Protein AF-E1GTP7-F1 (afdb_monomer_lite)

Sequence (113 aa):
MNTFLANISNNWVVWFYIIVLFPFQVYDIYKNKERTYKDIIIFLIYSCFVLLAGIQSFVRERSIIEPFPLYIILIISYFQSIVECFKQKTIRSYLFIFVFSIFIILIILKHLL

Secondary structure (DSSP, 8-state):
-HHHHHHHHHTHHHHHIIIIIHHHHHHHHHH-SS--HHHHHHHHHHHHHHHHHHHHHHH-SS-SS-SHHHHHHHHHHHHHHHHHHHHH--HHHHHHHHHHHHHHHHHHHHHH-

Foldseek 3Di:
DVLLVLLCVVLVLLVCCLPQVLVVLVVVQVPDPPHDPVSVVVNVVSVVVNVVSVCQSVPDPDRPPDCVVSVVVLVVSLVVLVVVCVVPVDPVSVVSNVVSVVVVVVVVVVVVD

Structure (mmCIF, N/CA/C/O backbone):
data_AF-E1GTP7-F1
#
_entry.id   AF-E1GTP7-F1
#
loop_
_atom_site.group_PDB
_atom_site.id
_atom_site.type_symbol
_atom_site.label_atom_id
_atom_site.label_alt_id
_atom_site.label_comp_id
_atom_site.label_asym_id
_atom_site.label_entity_id
_atom_site.label_seq_id
_atom_site.pdbx_PDB_ins_code
_atom_site.Cartn_x
_atom_site.Cartn_y
_atom_site.Cartn_z
_atom_site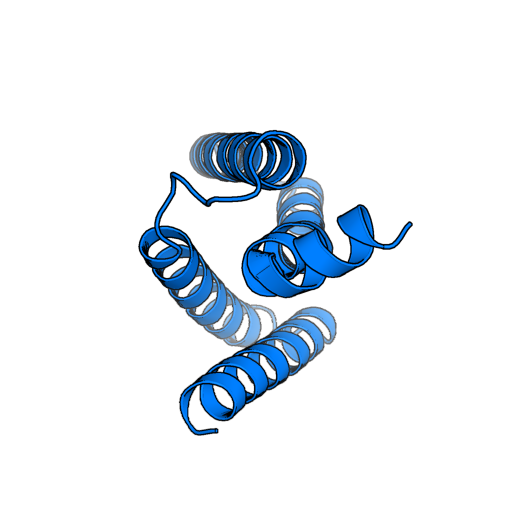.occupancy
_atom_site.B_iso_or_equiv
_atom_site.auth_seq_id
_atom_site.auth_comp_id
_atom_site.auth_asym_id
_atom_site.auth_atom_id
_atom_site.pdbx_PDB_model_num
ATOM 1 N N . MET A 1 1 ? -2.386 -6.117 -27.174 1.00 49.91 1 MET A N 1
ATOM 2 C CA . MET A 1 1 ? -2.512 -7.103 -26.074 1.00 49.91 1 MET A CA 1
ATOM 3 C C . MET A 1 1 ? -1.148 -7.492 -25.498 1.00 49.91 1 MET A C 1
ATOM 5 O O . MET A 1 1 ? -0.990 -7.415 -24.288 1.00 49.91 1 MET A O 1
ATOM 9 N N . ASN A 1 2 ? -0.140 -7.780 -26.335 1.00 54.88 2 ASN A N 1
ATOM 10 C CA . ASN A 1 2 ? 1.223 -8.104 -25.874 1.00 54.88 2 ASN A CA 1
ATOM 11 C C . ASN A 1 2 ? 1.937 -6.955 -25.139 1.00 54.88 2 ASN A C 1
ATOM 13 O O . ASN A 1 2 ? 2.622 -7.203 -24.156 1.00 54.88 2 ASN A O 1
ATOM 17 N N . THR A 1 3 ? 1.728 -5.700 -25.547 1.00 57.81 3 THR A N 1
ATOM 18 C CA . THR A 1 3 ? 2.328 -4.520 -24.893 1.00 57.81 3 THR A CA 1
ATOM 19 C C . THR A 1 3 ? 1.759 -4.250 -23.499 1.00 57.81 3 THR A C 1
ATOM 21 O O . THR A 1 3 ? 2.496 -3.893 -22.589 1.00 57.81 3 THR A O 1
ATOM 24 N N . PHE A 1 4 ? 0.460 -4.489 -23.292 1.00 56.19 4 PHE A N 1
ATOM 25 C CA . PHE A 1 4 ? -0.185 -4.338 -21.985 1.00 56.19 4 PHE A CA 1
ATOM 26 C C . PHE A 1 4 ? 0.323 -5.380 -20.980 1.00 56.19 4 PHE A C 1
ATOM 28 O O . PHE A 1 4 ? 0.706 -5.029 -19.868 1.00 56.19 4 PHE A O 1
ATOM 35 N N . LEU A 1 5 ? 0.404 -6.650 -21.391 1.00 55.88 5 LEU A N 1
ATOM 36 C CA . LEU A 1 5 ? 0.950 -7.724 -20.555 1.00 55.88 5 LEU A CA 1
ATOM 37 C C . LEU A 1 5 ? 2.452 -7.540 -20.282 1.00 55.88 5 LEU A C 1
ATOM 39 O O . LEU A 1 5 ? 2.897 -7.773 -19.159 1.00 55.88 5 LEU A O 1
ATOM 43 N N . ALA A 1 6 ? 3.221 -7.060 -21.264 1.00 55.84 6 ALA A N 1
ATOM 44 C CA . ALA A 1 6 ? 4.630 -6.712 -21.079 1.00 55.84 6 ALA A CA 1
ATOM 45 C C . ALA A 1 6 ? 4.817 -5.537 -20.097 1.00 55.84 6 ALA A C 1
ATOM 47 O O . ALA A 1 6 ? 5.684 -5.594 -19.226 1.00 55.84 6 ALA A O 1
ATOM 48 N N . ASN A 1 7 ? 3.958 -4.513 -20.153 1.00 59.00 7 ASN A N 1
ATOM 49 C CA . ASN A 1 7 ? 3.985 -3.404 -19.193 1.00 59.00 7 ASN A CA 1
ATOM 50 C C . ASN A 1 7 ? 3.541 -3.822 -17.788 1.00 59.00 7 ASN A C 1
ATOM 52 O O . ASN A 1 7 ? 4.093 -3.320 -16.807 1.00 59.00 7 ASN A O 1
ATOM 56 N N . ILE A 1 8 ? 2.591 -4.755 -17.666 1.00 60.88 8 ILE A N 1
ATOM 57 C CA . ILE A 1 8 ? 2.250 -5.369 -16.375 1.00 60.88 8 ILE A CA 1
ATOM 58 C C . ILE A 1 8 ? 3.452 -6.128 -15.820 1.00 60.88 8 ILE A C 1
ATOM 60 O O . ILE A 1 8 ? 3.784 -5.953 -14.654 1.00 60.88 8 ILE A O 1
ATOM 64 N N . SER A 1 9 ? 4.130 -6.924 -16.647 1.00 58.78 9 SER A N 1
ATOM 65 C CA . SER A 1 9 ? 5.327 -7.678 -16.256 1.00 58.78 9 SER A CA 1
ATOM 66 C C . SER A 1 9 ? 6.457 -6.766 -15.751 1.00 58.78 9 SER A C 1
ATOM 68 O O . SER A 1 9 ? 7.032 -7.020 -14.685 1.00 58.78 9 SER A O 1
ATOM 70 N N . ASN A 1 10 ? 6.728 -5.663 -16.459 1.00 64.19 10 ASN A N 1
ATOM 71 C CA . ASN A 1 10 ? 7.784 -4.719 -16.086 1.00 64.19 10 ASN A CA 1
ATOM 72 C C . ASN A 1 10 ? 7.433 -3.868 -14.858 1.00 64.19 10 ASN A C 1
ATOM 74 O O . ASN A 1 10 ? 8.301 -3.624 -14.024 1.00 64.19 10 ASN A O 1
ATOM 78 N N . ASN A 1 11 ? 6.168 -3.468 -14.697 1.00 71.12 11 ASN A N 1
ATOM 79 C CA . ASN A 1 11 ? 5.726 -2.564 -13.626 1.00 71.12 11 ASN A CA 1
ATOM 80 C C . ASN A 1 11 ? 4.798 -3.245 -12.608 1.00 71.12 11 ASN A C 1
ATOM 82 O O . ASN A 1 11 ? 3.951 -2.598 -11.994 1.00 71.12 11 ASN A O 1
ATOM 86 N N . TRP A 1 12 ? 4.938 -4.555 -12.411 1.00 71.31 12 TRP A N 1
ATOM 87 C CA . TRP A 1 12 ? 4.023 -5.364 -11.596 1.00 71.31 12 TRP A CA 1
ATOM 88 C C . TRP A 1 12 ? 3.868 -4.859 -10.150 1.00 71.31 12 TRP A C 1
ATOM 90 O O . TRP A 1 12 ? 2.789 -4.952 -9.572 1.00 71.31 12 TRP A O 1
ATOM 100 N N . VAL A 1 13 ? 4.922 -4.251 -9.596 1.00 71.06 13 VAL A N 1
ATOM 101 C CA . VAL A 1 13 ? 4.932 -3.616 -8.268 1.00 71.06 13 VAL A CA 1
ATOM 102 C C . VAL A 1 13 ? 3.965 -2.431 -8.201 1.00 71.06 13 VAL A C 1
ATOM 104 O O . VAL A 1 13 ? 3.214 -2.289 -7.237 1.00 71.06 13 VAL A O 1
ATOM 107 N N . VAL A 1 14 ? 3.941 -1.608 -9.254 1.00 72.19 14 VAL A N 1
ATOM 108 C CA . VAL A 1 14 ? 2.991 -0.497 -9.396 1.00 72.19 14 VAL A CA 1
ATOM 109 C C . VAL A 1 14 ? 1.574 -1.045 -9.489 1.00 72.19 14 VAL A C 1
ATOM 111 O O . VAL A 1 14 ? 0.686 -0.579 -8.784 1.00 72.19 14 VAL A O 1
ATOM 114 N N . TRP A 1 15 ? 1.360 -2.073 -10.308 1.00 74.75 15 TRP A N 1
ATOM 115 C CA . TRP A 1 15 ? 0.036 -2.671 -10.474 1.00 74.75 15 TRP A CA 1
ATOM 116 C C . TRP A 1 15 ? -0.492 -3.318 -9.196 1.00 74.75 15 TRP A C 1
ATOM 118 O O . TRP A 1 15 ? -1.672 -3.165 -8.890 1.00 74.75 15 TRP A O 1
ATOM 128 N N . PHE A 1 16 ? 0.367 -3.962 -8.405 1.00 75.25 16 PHE A N 1
ATOM 129 C CA . PHE A 1 16 ? -0.010 -4.463 -7.086 1.00 75.25 16 PHE A CA 1
ATOM 130 C C . PHE A 1 16 ? -0.439 -3.327 -6.152 1.00 75.25 16 PHE A C 1
ATOM 132 O O . PHE A 1 16 ? -1.463 -3.434 -5.479 1.00 75.25 16 PHE A O 1
ATOM 139 N N . TYR A 1 17 ? 0.282 -2.203 -6.159 1.00 73.38 17 TYR A N 1
ATOM 140 C CA . TYR A 1 17 ? -0.119 -1.028 -5.389 1.00 73.38 17 TYR A CA 1
ATOM 141 C C . TYR A 1 17 ? -1.484 -0.477 -5.844 1.00 73.38 17 TYR A C 1
ATOM 143 O O . TYR A 1 17 ? -2.360 -0.218 -5.021 1.00 73.38 17 TYR A O 1
ATOM 151 N N . ILE A 1 18 ? -1.714 -0.357 -7.151 1.00 76.12 18 ILE A N 1
ATOM 152 C CA . ILE A 1 18 ? -2.962 0.199 -7.697 1.00 76.12 18 ILE A CA 1
ATOM 153 C C . ILE A 1 18 ? -4.163 -0.726 -7.458 1.00 76.12 18 ILE A C 1
ATOM 155 O O . ILE A 1 18 ? -5.238 -0.247 -7.113 1.00 76.12 18 ILE A O 1
ATOM 159 N N . ILE A 1 19 ? -4.007 -2.035 -7.663 1.00 79.56 19 ILE A N 1
ATOM 160 C CA . ILE A 1 19 ? -5.126 -2.993 -7.644 1.00 79.56 19 ILE A CA 1
ATOM 161 C C . ILE A 1 19 ? -5.404 -3.504 -6.232 1.00 79.56 19 ILE A C 1
ATOM 163 O O . ILE A 1 19 ? -6.557 -3.740 -5.882 1.00 79.56 19 ILE A O 1
ATOM 167 N N . VAL A 1 20 ? -4.361 -3.698 -5.424 1.00 77.81 20 VAL A N 1
ATOM 168 C CA . VAL A 1 20 ? -4.499 -4.273 -4.084 1.00 77.81 20 VAL A CA 1
ATOM 169 C C . VAL A 1 20 ? -4.494 -3.157 -3.054 1.00 77.81 20 VAL A C 1
ATOM 171 O O . VAL A 1 20 ? -5.502 -2.944 -2.395 1.00 77.81 20 VAL A O 1
ATOM 174 N N . LEU A 1 21 ? -3.408 -2.397 -2.931 1.00 76.44 21 LEU A N 1
ATOM 175 C CA . LEU A 1 21 ? -3.250 -1.451 -1.821 1.00 76.44 21 LEU A CA 1
ATOM 176 C C . LEU A 1 21 ? -4.237 -0.295 -1.834 1.00 76.44 21 LEU A C 1
ATOM 178 O O . LEU A 1 21 ? -4.866 -0.006 -0.814 1.00 76.44 21 LEU A O 1
ATOM 182 N N . PHE A 1 22 ? -4.352 0.374 -2.975 1.00 78.50 22 PHE A N 1
ATOM 183 C CA . PHE A 1 22 ? -5.107 1.610 -3.068 1.00 78.50 22 PHE A CA 1
ATOM 184 C C . PHE A 1 22 ? -6.599 1.418 -2.727 1.00 78.50 22 PHE A C 1
ATOM 186 O O . PHE A 1 22 ? -7.106 2.186 -1.910 1.00 78.50 22 PHE A O 1
ATOM 193 N N . PRO A 1 23 ? -7.307 0.372 -3.205 1.00 79.88 23 PRO A N 1
ATOM 194 C CA . PRO A 1 23 ? -8.691 0.117 -2.805 1.00 79.88 23 PRO A CA 1
ATOM 195 C C . PRO A 1 23 ? -8.881 -0.112 -1.304 1.00 79.88 23 PRO A C 1
ATOM 197 O O . PRO A 1 23 ? -9.869 0.363 -0.743 1.00 79.88 23 PRO A O 1
ATOM 200 N N . PHE A 1 24 ? -7.945 -0.794 -0.633 1.00 76.94 24 PHE A N 1
ATOM 201 C CA . PHE A 1 24 ? -8.014 -0.967 0.822 1.00 76.94 24 PHE A CA 1
ATOM 202 C C . PHE A 1 24 ? -7.838 0.368 1.552 1.00 76.94 24 PHE A C 1
ATOM 204 O O . PHE A 1 24 ? -8.632 0.675 2.438 1.00 76.94 24 PHE A O 1
ATOM 211 N N . GLN A 1 25 ? -6.883 1.199 1.121 1.00 76.69 25 GLN A N 1
ATOM 212 C CA . GLN A 1 25 ? -6.677 2.541 1.681 1.00 76.69 25 GLN A CA 1
ATOM 213 C C . GLN A 1 25 ? -7.903 3.441 1.482 1.00 76.69 25 GLN A C 1
ATOM 215 O O . GLN A 1 25 ? -8.349 4.095 2.425 1.00 76.69 25 GLN A O 1
ATOM 220 N N . VAL A 1 26 ? -8.487 3.437 0.276 1.00 79.88 26 VAL A N 1
ATOM 221 C CA . VAL A 1 26 ? -9.743 4.139 -0.027 1.00 79.88 26 VAL A CA 1
ATOM 222 C C . VAL A 1 26 ? -10.832 3.662 0.932 1.00 79.88 26 VAL A C 1
ATOM 224 O O . VAL A 1 26 ? -11.448 4.473 1.620 1.00 79.88 26 VAL A O 1
ATOM 227 N N . TYR A 1 27 ? -11.049 2.351 1.027 1.00 80.62 27 TYR A N 1
ATOM 228 C CA . TYR A 1 27 ? -12.081 1.789 1.892 1.00 80.62 27 TYR A CA 1
ATOM 229 C C . TYR A 1 27 ? -11.897 2.188 3.363 1.00 80.62 27 TYR A C 1
ATOM 231 O O . TYR A 1 27 ? -12.876 2.529 4.028 1.00 80.62 27 TYR A O 1
ATOM 239 N N . ASP A 1 28 ? -10.663 2.195 3.867 1.00 74.06 28 ASP A N 1
ATOM 240 C CA . ASP A 1 28 ? -10.354 2.576 5.248 1.00 74.06 28 ASP A CA 1
ATOM 241 C C . ASP A 1 28 ? -10.666 4.034 5.549 1.00 74.06 28 ASP A C 1
ATOM 243 O O . ASP A 1 28 ? -11.306 4.343 6.560 1.00 74.06 28 ASP A O 1
ATOM 247 N N . ILE A 1 29 ? -10.316 4.925 4.627 1.00 76.69 29 ILE A N 1
ATOM 248 C CA . ILE A 1 29 ? -10.672 6.339 4.735 1.00 76.69 29 ILE A CA 1
ATOM 249 C C . ILE A 1 29 ? -12.188 6.507 4.708 1.00 76.69 29 ILE A C 1
ATOM 251 O O . ILE A 1 29 ? -12.737 7.262 5.511 1.00 76.69 29 ILE A O 1
ATOM 255 N N . TYR A 1 30 ? -12.887 5.795 3.820 1.00 78.06 30 TYR A N 1
ATOM 256 C CA . TYR A 1 30 ? -14.337 5.921 3.714 1.00 78.06 30 TYR A CA 1
ATOM 257 C C . TYR A 1 30 ? -15.074 5.369 4.940 1.00 78.06 30 TYR A C 1
ATOM 259 O O . TYR A 1 30 ? -16.064 5.970 5.369 1.00 78.06 30 TYR A O 1
ATOM 267 N N . LYS A 1 31 ? -14.584 4.273 5.528 1.00 79.62 31 LYS A N 1
ATOM 268 C CA . LYS A 1 31 ? -15.182 3.618 6.697 1.00 79.62 31 LYS A CA 1
ATOM 269 C C . LYS A 1 31 ? -14.993 4.416 7.990 1.00 79.62 31 LYS A C 1
ATOM 271 O O . LYS A 1 31 ? -15.878 4.382 8.847 1.00 79.62 31 LYS A O 1
ATOM 276 N N . ASN A 1 32 ? -13.876 5.128 8.147 1.00 76.06 32 ASN A N 1
ATOM 277 C CA . ASN A 1 32 ? -13.646 5.948 9.335 1.00 76.06 32 ASN A CA 1
ATOM 278 C C . ASN A 1 32 ? -14.593 7.157 9.362 1.00 76.06 32 ASN A C 1
ATOM 280 O O . ASN A 1 32 ? -14.602 7.985 8.449 1.00 76.06 32 ASN A O 1
ATOM 284 N N . LYS A 1 33 ? -15.401 7.245 10.430 1.00 65.06 33 LYS A N 1
ATOM 285 C CA . LYS A 1 33 ? -16.336 8.359 10.675 1.00 65.06 33 LYS A CA 1
ATOM 286 C C . LYS A 1 33 ? -15.637 9.599 11.243 1.00 65.06 33 LYS A C 1
ATOM 288 O O . LYS A 1 33 ? -16.081 10.710 10.984 1.00 65.06 33 LYS A O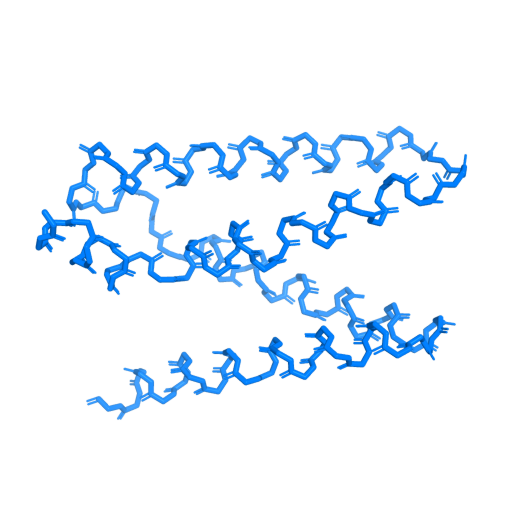 1
ATOM 293 N N . GLU A 1 34 ? -14.527 9.416 11.955 1.00 72.38 34 GLU A N 1
ATOM 294 C CA . GLU A 1 34 ? -13.702 10.492 12.520 1.00 72.38 34 GLU A CA 1
ATOM 295 C C . GLU A 1 34 ? -12.472 10.739 11.639 1.00 72.38 34 GLU A C 1
ATOM 297 O O . GLU A 1 34 ? -11.348 10.383 11.983 1.00 72.38 34 GLU A O 1
ATOM 302 N N . ARG A 1 35 ? -12.688 11.296 10.445 1.00 73.00 35 ARG A N 1
ATOM 303 C CA . ARG A 1 35 ? -11.585 11.600 9.523 1.00 73.00 35 ARG A CA 1
ATOM 304 C C . ARG A 1 35 ? -10.861 12.852 9.987 1.00 73.00 35 ARG A C 1
ATOM 306 O O . ARG A 1 35 ? -11.490 13.892 10.179 1.00 73.00 35 ARG A O 1
ATOM 313 N N . THR A 1 36 ? -9.542 12.786 10.105 1.00 78.50 36 THR A N 1
ATOM 314 C CA . THR A 1 36 ? -8.736 13.980 10.357 1.00 78.50 36 THR A CA 1
ATOM 315 C C . THR A 1 36 ? -8.276 14.605 9.041 1.00 78.50 36 THR A C 1
ATOM 317 O O . THR A 1 36 ? -8.126 13.928 8.023 1.00 78.50 36 THR A O 1
ATOM 320 N N . TYR A 1 37 ? -7.984 15.910 9.052 1.00 78.00 37 TYR A N 1
ATOM 321 C CA . TYR A 1 37 ? -7.378 16.591 7.899 1.00 78.00 37 TYR A CA 1
ATOM 322 C C . TYR A 1 37 ? -6.065 15.930 7.443 1.00 78.00 37 TYR A C 1
ATOM 324 O O . TYR A 1 37 ? -5.736 15.963 6.259 1.00 78.00 37 TYR A O 1
ATOM 332 N N . LYS A 1 38 ? -5.336 15.284 8.365 1.00 75.81 38 LYS A N 1
ATOM 333 C CA . LYS A 1 38 ? -4.115 14.533 8.051 1.00 75.81 38 LYS A CA 1
ATOM 334 C C . LYS A 1 38 ? -4.403 13.327 7.156 1.00 75.81 38 LYS A C 1
ATOM 336 O O . LYS A 1 38 ? -3.681 13.124 6.184 1.00 75.81 38 LYS A O 1
ATOM 341 N N . ASP A 1 39 ? -5.475 12.585 7.429 1.00 74.69 39 ASP A N 1
ATOM 342 C CA . ASP A 1 39 ? -5.850 11.396 6.652 1.00 74.69 39 ASP A CA 1
ATOM 343 C C . ASP A 1 39 ? -6.210 11.762 5.206 1.00 74.69 39 ASP A C 1
ATOM 345 O O . ASP A 1 39 ? -5.839 11.065 4.263 1.00 74.69 39 ASP A O 1
ATOM 349 N N . ILE A 1 40 ? -6.870 12.909 5.021 1.00 78.25 40 ILE A N 1
ATOM 350 C CA . ILE A 1 40 ? -7.247 13.433 3.701 1.00 78.25 40 ILE A CA 1
ATOM 351 C C . ILE A 1 40 ? -6.007 13.848 2.893 1.00 78.25 40 ILE A C 1
ATOM 353 O O . ILE A 1 40 ? -5.919 13.553 1.702 1.00 78.25 40 ILE A O 1
ATOM 357 N N . ILE A 1 41 ? -5.028 14.504 3.525 1.00 79.62 41 ILE A N 1
ATOM 358 C CA . ILE A 1 41 ? -3.778 14.903 2.858 1.00 79.62 41 ILE A CA 1
ATOM 359 C C . ILE A 1 41 ? -2.969 13.668 2.445 1.00 79.62 41 ILE A C 1
ATOM 361 O O . ILE A 1 41 ? -2.507 13.588 1.308 1.00 79.62 41 ILE A O 1
ATOM 365 N N . ILE A 1 42 ? -2.839 12.683 3.338 1.00 79.06 42 ILE A N 1
ATOM 366 C CA . ILE A 1 42 ? -2.152 11.416 3.048 1.00 79.06 42 ILE A CA 1
ATOM 367 C C . ILE A 1 42 ? -2.828 10.698 1.872 1.00 79.06 42 ILE A C 1
ATOM 369 O O . ILE A 1 42 ? -2.151 10.236 0.952 1.00 79.06 42 ILE A O 1
ATOM 373 N N . PHE A 1 43 ? -4.161 10.676 1.844 1.00 80.25 43 PHE A N 1
ATOM 374 C CA . PHE A 1 43 ? -4.918 10.096 0.741 1.00 80.25 43 PHE A CA 1
ATOM 375 C C . PHE A 1 43 ? -4.670 10.783 -0.601 1.00 80.25 43 PHE A C 1
ATOM 377 O O . PHE A 1 43 ? -4.508 10.111 -1.622 1.00 80.25 43 PHE A O 1
ATOM 384 N N . LEU A 1 44 ? -4.634 12.117 -0.612 1.00 80.12 44 LEU A N 1
ATOM 385 C CA . LEU A 1 44 ? 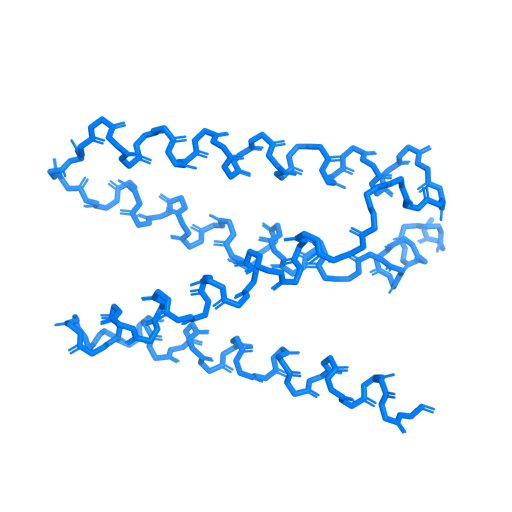-4.339 12.892 -1.815 1.00 80.12 44 LEU A CA 1
ATOM 386 C C . LEU A 1 44 ? -2.932 12.596 -2.335 1.00 80.12 44 LEU A C 1
ATOM 388 O O . LEU A 1 44 ? -2.759 12.431 -3.542 1.00 80.12 44 LEU A O 1
ATOM 392 N N . ILE A 1 45 ? -1.949 12.466 -1.440 1.00 80.06 45 ILE A N 1
ATOM 393 C CA . ILE A 1 45 ? -0.576 12.097 -1.806 1.00 80.06 45 ILE A CA 1
ATOM 394 C C . ILE A 1 45 ? -0.556 10.709 -2.453 1.00 80.06 45 ILE A C 1
ATOM 396 O O . ILE A 1 45 ? -0.020 10.566 -3.552 1.00 80.06 45 ILE A O 1
ATOM 400 N N . TYR A 1 46 ? -1.186 9.705 -1.834 1.00 76.94 46 TYR A N 1
ATOM 401 C CA . TYR A 1 46 ? -1.265 8.357 -2.408 1.00 76.94 46 TYR A CA 1
ATOM 402 C C . TYR A 1 46 ? -2.004 8.336 -3.749 1.00 76.94 46 TYR A C 1
ATOM 404 O O . TYR A 1 46 ? -1.525 7.721 -4.698 1.00 76.94 46 TYR A O 1
ATOM 412 N N . SER A 1 47 ? -3.111 9.069 -3.873 1.00 78.06 47 SER A N 1
ATOM 413 C CA . SER A 1 47 ? -3.885 9.170 -5.119 1.00 78.06 47 SER A CA 1
ATOM 414 C C . SER A 1 47 ? -3.082 9.824 -6.246 1.00 78.06 47 SER A C 1
ATOM 416 O O . SER A 1 47 ? -3.091 9.346 -7.380 1.00 78.06 47 SER A O 1
ATOM 418 N N . CYS A 1 48 ? -2.340 10.890 -5.938 1.00 79.56 48 CYS A N 1
ATOM 419 C CA . CYS A 1 48 ? -1.450 11.546 -6.893 1.00 79.56 48 CYS A CA 1
ATOM 420 C C . CYS A 1 48 ? -0.336 10.589 -7.342 1.00 79.56 48 CYS A C 1
ATOM 422 O O . CYS A 1 48 ? -0.031 10.488 -8.529 1.00 79.56 48 CYS A O 1
ATOM 424 N N . PHE A 1 49 ? 0.206 9.805 -6.408 1.00 74.88 49 PHE A N 1
ATOM 425 C CA . PHE A 1 49 ? 1.223 8.802 -6.701 1.00 74.88 49 PHE A CA 1
ATOM 426 C C . PHE A 1 49 ? 0.692 7.667 -7.593 1.00 74.88 49 PHE A C 1
ATOM 428 O O . PHE A 1 49 ? 1.365 7.284 -8.548 1.00 74.88 49 PHE A O 1
ATOM 435 N N . VAL A 1 50 ? -0.533 7.180 -7.351 1.00 76.94 50 VAL A N 1
ATOM 436 C CA . VAL A 1 50 ? -1.224 6.208 -8.223 1.00 76.94 50 VAL A CA 1
ATOM 437 C C . VAL A 1 50 ? -1.374 6.747 -9.638 1.00 76.94 50 VAL A C 1
ATOM 439 O O . VAL A 1 50 ? -1.071 6.038 -10.596 1.00 76.94 50 VAL A O 1
ATOM 442 N N . LEU A 1 51 ? -1.825 7.995 -9.780 1.00 78.31 51 LEU A N 1
ATOM 443 C CA . LEU A 1 51 ? -2.023 8.617 -11.088 1.00 78.31 51 LEU A CA 1
ATOM 444 C C . LEU A 1 51 ? -0.701 8.745 -11.846 1.00 78.31 51 LEU A C 1
ATOM 446 O O . LEU A 1 51 ? -0.623 8.343 -13.006 1.00 78.31 51 LEU A O 1
ATOM 450 N N . LEU A 1 52 ? 0.350 9.235 -11.187 1.00 74.19 52 LEU A N 1
ATOM 451 C CA . LEU A 1 52 ? 1.677 9.363 -11.791 1.00 74.19 52 LE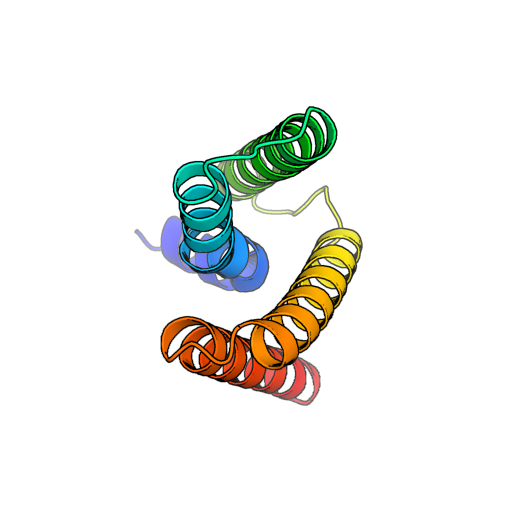U A CA 1
ATOM 452 C C . LEU A 1 52 ? 2.253 7.999 -12.187 1.00 74.19 52 LEU A C 1
ATOM 454 O O . LEU A 1 52 ? 2.744 7.843 -13.305 1.00 74.19 52 LEU A O 1
ATOM 458 N N . ALA A 1 53 ? 2.145 6.996 -11.315 1.00 70.56 53 ALA A N 1
ATOM 459 C CA . ALA A 1 53 ? 2.644 5.652 -11.584 1.00 70.56 53 ALA A CA 1
ATOM 460 C C . ALA A 1 53 ? 1.844 4.947 -12.699 1.00 70.56 53 ALA A C 1
ATOM 462 O O . ALA A 1 53 ? 2.429 4.288 -13.562 1.00 70.56 53 ALA A O 1
ATOM 463 N N . GLY A 1 54 ? 0.522 5.140 -12.734 1.00 69.88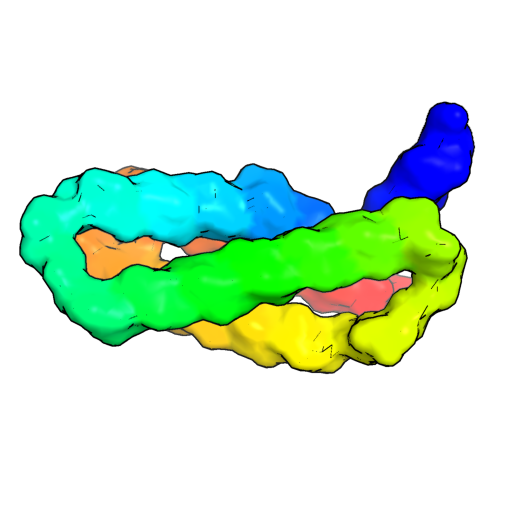 54 GLY A N 1
ATOM 464 C CA . GLY A 1 54 ? -0.363 4.634 -13.783 1.00 69.88 54 GLY A CA 1
ATOM 465 C C . GLY A 1 54 ? -0.051 5.247 -15.148 1.00 69.88 54 GLY A C 1
ATOM 466 O O . GLY A 1 54 ? 0.184 4.506 -16.106 1.00 69.88 54 GLY A O 1
ATOM 467 N N . ILE A 1 55 ? 0.038 6.582 -15.221 1.00 72.62 55 ILE A N 1
ATOM 468 C CA . ILE A 1 55 ? 0.408 7.325 -16.439 1.00 72.62 55 ILE A CA 1
ATOM 469 C C . ILE A 1 55 ? 1.799 6.902 -16.917 1.00 72.62 55 ILE A C 1
ATOM 471 O O . ILE A 1 55 ? 1.980 6.623 -18.100 1.00 72.62 55 ILE A O 1
ATOM 475 N N . GLN A 1 56 ? 2.775 6.784 -16.015 1.00 66.88 56 GLN A N 1
ATOM 476 C CA . GLN A 1 56 ? 4.121 6.346 -16.376 1.00 66.88 56 GLN A CA 1
ATOM 477 C C . GLN A 1 56 ? 4.127 4.927 -16.958 1.00 66.88 56 GLN A C 1
ATOM 479 O O . GLN A 1 56 ? 4.804 4.701 -17.960 1.00 66.88 56 GLN A O 1
ATOM 484 N N . SER A 1 57 ? 3.350 3.996 -16.390 1.00 65.69 57 SER A N 1
ATOM 485 C CA . SER A 1 57 ? 3.248 2.627 -16.918 1.00 65.69 57 SER A CA 1
ATOM 486 C C . SER A 1 57 ? 2.605 2.555 -18.312 1.00 65.69 57 SER A C 1
ATOM 488 O O . SER A 1 57 ? 2.832 1.589 -19.038 1.00 65.69 57 SER A O 1
ATOM 490 N N . PHE A 1 58 ? 1.813 3.566 -18.687 1.00 65.62 58 PHE A N 1
ATOM 491 C CA . PHE A 1 58 ? 1.135 3.649 -19.982 1.00 65.62 58 PHE A CA 1
ATOM 492 C C . PHE A 1 58 ? 1.941 4.412 -21.038 1.00 65.62 58 PHE A C 1
ATOM 494 O O . PHE A 1 58 ? 1.911 4.042 -22.208 1.00 65.62 58 PHE A O 1
ATOM 501 N N . VAL A 1 59 ? 2.638 5.481 -20.644 1.00 65.06 59 VAL A N 1
ATOM 502 C CA . VAL A 1 59 ? 3.256 6.441 -21.575 1.00 65.06 59 VAL A CA 1
ATOM 503 C C . VAL A 1 59 ? 4.711 6.094 -21.907 1.00 65.06 59 VAL A C 1
ATOM 505 O O . VAL A 1 59 ? 5.195 6.489 -22.967 1.00 65.06 59 VAL A O 1
ATOM 508 N N . ARG A 1 60 ? 5.441 5.363 -21.050 1.00 56.25 60 ARG A N 1
ATOM 509 C CA . ARG A 1 60 ? 6.847 5.008 -21.313 1.00 56.25 60 ARG A CA 1
ATOM 510 C C . ARG A 1 60 ? 7.156 3.551 -20.984 1.00 56.25 60 ARG A C 1
ATOM 512 O O . ARG A 1 60 ? 6.955 3.102 -19.864 1.00 56.25 60 ARG A O 1
ATOM 519 N N . GLU A 1 61 ? 7.780 2.859 -21.938 1.00 56.72 61 GLU A N 1
ATOM 520 C CA . GLU A 1 61 ? 8.370 1.523 -21.743 1.00 56.72 61 GLU A CA 1
ATOM 521 C C . GLU A 1 61 ? 9.544 1.526 -20.741 1.00 56.72 61 GLU A C 1
ATOM 523 O O . GLU A 1 61 ? 9.921 0.478 -20.221 1.00 56.72 61 GLU A O 1
ATOM 528 N N . ARG A 1 62 ? 10.119 2.702 -20.435 1.00 52.62 62 ARG A N 1
ATOM 529 C CA . ARG A 1 62 ? 11.172 2.885 -19.424 1.00 52.62 62 ARG A CA 1
ATOM 530 C C . ARG A 1 62 ? 10.674 3.754 -18.273 1.00 52.62 62 ARG A C 1
ATOM 532 O O . ARG A 1 62 ? 10.276 4.903 -18.473 1.00 52.62 62 ARG A O 1
ATOM 539 N N . SER A 1 63 ? 10.722 3.200 -17.067 1.00 53.94 63 SER A N 1
ATOM 540 C CA . SER A 1 63 ? 10.319 3.864 -15.831 1.00 53.94 63 SER A CA 1
ATOM 541 C C . SER A 1 63 ? 11.248 5.042 -15.494 1.00 53.94 63 SER A C 1
ATOM 543 O O . SER A 1 63 ? 12.440 4.834 -15.301 1.00 53.94 63 SER A O 1
ATOM 545 N N . ILE A 1 64 ? 10.713 6.268 -15.420 1.00 51.19 64 ILE A N 1
ATOM 546 C CA . ILE A 1 64 ? 11.441 7.470 -14.958 1.00 51.19 64 ILE A CA 1
ATOM 547 C C . ILE A 1 64 ? 11.560 7.466 -13.430 1.00 51.19 64 ILE A C 1
ATOM 549 O O . ILE A 1 64 ? 12.603 7.801 -12.883 1.00 51.19 64 ILE A O 1
ATOM 553 N N . ILE A 1 65 ? 10.485 7.083 -12.739 1.00 55.59 65 ILE A N 1
ATOM 554 C CA . ILE A 1 65 ? 10.531 6.796 -11.308 1.00 55.59 65 ILE A CA 1
ATOM 555 C C . ILE A 1 65 ? 11.264 5.466 -11.155 1.00 55.59 65 ILE A C 1
ATOM 557 O O . ILE A 1 65 ? 10.726 4.422 -11.534 1.00 55.59 65 ILE A O 1
ATOM 561 N N . GLU A 1 66 ? 12.492 5.511 -10.634 1.00 58.56 66 GLU A N 1
ATOM 562 C CA . GLU A 1 66 ? 13.157 4.309 -10.135 1.00 58.56 66 GLU A CA 1
ATOM 563 C C . GLU A 1 66 ? 12.194 3.590 -9.188 1.00 58.56 66 GLU A C 1
ATOM 565 O O . GLU A 1 66 ? 11.479 4.248 -8.441 1.00 58.56 66 GLU A O 1
ATOM 570 N N . PRO A 1 67 ? 12.133 2.255 -9.167 1.00 63.78 67 PRO A N 1
ATOM 571 C CA . PRO A 1 67 ? 11.184 1.546 -8.310 1.00 63.78 67 PRO A CA 1
ATOM 572 C C . PRO A 1 67 ? 11.473 1.739 -6.805 1.00 63.78 67 PRO A C 1
ATOM 574 O O . PRO A 1 67 ? 10.674 1.345 -5.959 1.00 63.78 67 PRO A O 1
ATOM 577 N N . PHE A 1 68 ? 12.586 2.389 -6.453 1.00 69.00 68 PHE A N 1
ATOM 578 C CA . PHE A 1 68 ? 13.033 2.627 -5.085 1.00 69.00 68 PHE A CA 1
ATOM 579 C C . PHE A 1 68 ? 12.012 3.350 -4.175 1.00 69.00 68 PHE A C 1
ATOM 581 O O . PHE A 1 68 ? 11.706 2.813 -3.106 1.00 69.00 68 PHE A O 1
ATOM 588 N N . PRO A 1 69 ? 11.394 4.490 -4.553 1.00 68.69 69 PRO A N 1
ATOM 589 C CA . PRO A 1 69 ? 10.399 5.159 -3.715 1.00 68.69 69 PRO A CA 1
ATOM 590 C C . PRO A 1 69 ? 9.130 4.316 -3.534 1.00 68.69 69 PRO A C 1
ATOM 592 O O . PRO A 1 69 ? 8.514 4.350 -2.471 1.00 68.69 69 PRO A O 1
ATOM 595 N N . LEU A 1 70 ? 8.761 3.514 -4.541 1.00 69.44 70 LEU A N 1
ATOM 596 C CA . LEU A 1 70 ? 7.642 2.572 -4.449 1.00 69.44 70 LEU A CA 1
ATOM 597 C C . LEU A 1 70 ? 7.918 1.488 -3.411 1.00 69.44 70 LEU A C 1
ATOM 599 O O . LEU A 1 70 ? 7.048 1.204 -2.591 1.00 69.44 70 LEU A O 1
ATOM 603 N N . TYR A 1 71 ? 9.128 0.927 -3.389 1.00 73.00 71 TYR A N 1
ATOM 604 C CA . TYR A 1 71 ? 9.503 -0.051 -2.368 1.00 73.00 71 TYR A CA 1
ATOM 605 C C . TYR A 1 71 ? 9.453 0.540 -0.955 1.00 73.00 71 TYR A C 1
ATOM 607 O O . TYR A 1 71 ? 8.946 -0.118 -0.048 1.00 73.00 71 TYR A O 1
ATOM 615 N N . ILE A 1 72 ? 9.883 1.792 -0.766 1.00 75.56 72 ILE A N 1
ATOM 616 C CA . ILE A 1 72 ? 9.772 2.474 0.533 1.00 75.56 72 ILE A CA 1
ATOM 617 C C . ILE A 1 72 ? 8.301 2.598 0.960 1.00 75.56 72 ILE A C 1
ATOM 619 O O . ILE A 1 72 ? 7.954 2.241 2.086 1.00 75.56 72 ILE A O 1
ATOM 623 N N . ILE A 1 73 ? 7.415 3.044 0.063 1.00 74.31 73 ILE A N 1
ATOM 624 C CA . ILE A 1 73 ? 5.976 3.175 0.354 1.00 74.31 73 ILE A CA 1
ATOM 625 C C . ILE A 1 73 ? 5.351 1.811 0.674 1.00 74.31 73 ILE A C 1
ATOM 627 O O . ILE A 1 73 ? 4.524 1.713 1.584 1.00 74.31 73 ILE A O 1
ATOM 631 N N . LEU A 1 74 ? 5.750 0.753 -0.035 1.00 75.81 74 LEU A N 1
ATOM 632 C CA . LEU A 1 74 ? 5.283 -0.610 0.215 1.00 75.81 74 LEU A CA 1
ATOM 633 C C . LEU A 1 74 ? 5.696 -1.108 1.600 1.00 75.81 74 LEU A C 1
ATOM 635 O O . LEU A 1 74 ? 4.862 -1.655 2.319 1.00 75.81 74 LEU A O 1
ATOM 639 N N . ILE A 1 75 ? 6.947 -0.870 2.001 1.00 80.00 75 ILE A N 1
ATOM 640 C CA . ILE A 1 75 ? 7.449 -1.230 3.333 1.00 80.00 75 ILE A CA 1
ATOM 641 C C . ILE A 1 75 ? 6.671 -0.478 4.417 1.00 80.00 75 ILE A C 1
ATOM 643 O O . ILE A 1 75 ? 6.202 -1.093 5.376 1.00 80.00 75 ILE A O 1
ATOM 647 N N . ILE A 1 76 ? 6.474 0.833 4.254 1.00 80.69 76 ILE A N 1
ATOM 648 C CA . ILE A 1 76 ? 5.702 1.645 5.206 1.00 80.69 76 ILE A CA 1
ATOM 649 C C . ILE A 1 76 ? 4.261 1.126 5.308 1.00 80.69 76 ILE A C 1
ATOM 651 O O . ILE A 1 76 ? 3.752 0.934 6.412 1.00 80.69 76 ILE A O 1
ATOM 655 N N . SER A 1 77 ? 3.631 0.829 4.168 1.00 77.81 77 SER A N 1
ATOM 656 C CA . SER A 1 77 ? 2.262 0.300 4.109 1.00 77.81 77 SER A CA 1
ATOM 657 C C . SER A 1 77 ? 2.151 -1.066 4.792 1.00 77.81 77 SER A C 1
ATOM 659 O O . SER A 1 77 ? 1.174 -1.330 5.497 1.00 77.81 77 SER A O 1
ATOM 661 N N . TYR A 1 78 ? 3.165 -1.922 4.646 1.00 82.19 78 TYR A N 1
ATOM 662 C CA . TYR A 1 78 ? 3.227 -3.214 5.323 1.00 82.19 78 TYR A CA 1
ATOM 663 C C . TYR A 1 78 ? 3.286 -3.062 6.844 1.00 82.19 78 TYR A C 1
ATOM 665 O O . TYR A 1 78 ? 2.464 -3.643 7.555 1.00 82.19 78 TYR A O 1
ATOM 673 N N . PHE A 1 79 ? 4.202 -2.232 7.352 1.00 82.19 79 PHE A N 1
ATOM 674 C CA . PHE A 1 79 ? 4.315 -1.972 8.789 1.00 82.19 79 PHE A CA 1
ATOM 675 C C . PHE A 1 79 ? 3.043 -1.351 9.363 1.00 82.19 79 PHE A C 1
ATOM 677 O O . PHE A 1 79 ? 2.575 -1.781 10.419 1.00 82.19 79 PHE A O 1
ATOM 684 N N . GLN A 1 80 ? 2.446 -0.390 8.658 1.00 80.12 80 GLN A N 1
ATOM 685 C CA . GLN A 1 80 ? 1.175 0.205 9.063 1.00 80.12 80 GLN A CA 1
ATOM 686 C C . GLN A 1 80 ? 0.074 -0.855 9.190 1.00 80.12 80 GLN A C 1
ATOM 688 O O . GLN A 1 80 ? -0.660 -0.871 10.177 1.00 80.12 80 GLN A O 1
ATOM 693 N N . SER A 1 81 ? 0.016 -1.791 8.246 1.00 79.00 81 SER A N 1
ATOM 694 C CA . SER A 1 81 ? -0.991 -2.854 8.233 1.00 79.00 81 SER A CA 1
ATOM 695 C C . SER A 1 81 ? -0.789 -3.867 9.355 1.00 79.00 81 SER A C 1
ATOM 697 O O . SER A 1 81 ? -1.764 -4.315 9.958 1.00 79.00 81 SER A O 1
ATOM 699 N N . ILE A 1 82 ? 0.464 -4.177 9.702 1.00 82.88 82 ILE A N 1
ATOM 700 C CA . ILE A 1 82 ? 0.805 -4.978 10.886 1.00 82.88 82 ILE A CA 1
ATOM 701 C C . ILE A 1 82 ? 0.298 -4.292 12.156 1.00 82.88 82 ILE A C 1
ATOM 703 O O . ILE A 1 82 ? -0.417 -4.911 12.947 1.00 82.88 82 ILE A O 1
ATOM 707 N N . VAL A 1 83 ? 0.618 -3.008 12.338 1.00 83.75 83 VAL A N 1
ATOM 708 C CA . VAL A 1 83 ? 0.169 -2.224 13.500 1.00 83.75 83 VAL A CA 1
ATOM 709 C C . VAL A 1 83 ? -1.358 -2.202 13.584 1.00 83.75 83 VAL A C 1
ATOM 711 O O . VAL A 1 83 ? -1.928 -2.385 14.662 1.00 83.75 83 VAL A O 1
ATOM 714 N N . GLU A 1 84 ? -2.037 -2.014 12.458 1.00 79.31 84 GLU A N 1
ATOM 715 C CA . GLU A 1 84 ? -3.495 -1.984 12.405 1.00 79.31 84 GLU A CA 1
ATOM 716 C C . GLU A 1 84 ? -4.123 -3.353 12.687 1.00 79.31 84 GLU A C 1
ATOM 718 O O . GLU A 1 84 ? -5.125 -3.439 13.400 1.00 79.31 84 GLU A O 1
ATOM 723 N N . CYS A 1 85 ? -3.496 -4.438 12.231 1.00 83.31 85 CYS A N 1
ATOM 724 C CA . CYS A 1 85 ? -3.910 -5.793 12.573 1.00 83.31 85 CYS A CA 1
ATOM 725 C C . CYS A 1 85 ? -3.801 -6.067 14.075 1.00 83.31 85 CYS A C 1
ATOM 727 O O . CYS A 1 85 ? -4.716 -6.658 14.648 1.00 83.31 85 CYS A O 1
ATOM 729 N N . PHE A 1 86 ? -2.740 -5.599 14.738 1.00 82.62 86 PHE A N 1
ATOM 730 C CA . PHE A 1 86 ? -2.624 -5.726 16.193 1.00 82.62 86 PHE A CA 1
ATOM 731 C C . PHE A 1 86 ? -3.695 -4.927 16.944 1.00 82.62 86 PHE A C 1
ATOM 733 O O . PHE A 1 86 ? -4.188 -5.398 17.971 1.00 82.62 86 PHE A O 1
ATOM 740 N N . LYS A 1 87 ? -4.082 -3.754 16.427 1.00 79.06 87 LYS A N 1
ATOM 741 C CA . LYS A 1 87 ? -5.097 -2.887 17.044 1.00 79.06 87 LYS A CA 1
ATOM 742 C C . LYS A 1 87 ? -6.524 -3.397 16.849 1.00 79.06 87 LYS A C 1
ATOM 744 O O . LYS A 1 87 ? -7.271 -3.477 17.816 1.00 79.06 87 LYS A O 1
ATOM 749 N N . GLN A 1 88 ? -6.914 -3.710 15.614 1.00 78.94 88 GLN A N 1
ATOM 750 C CA . GLN A 1 88 ? -8.313 -3.996 15.271 1.00 78.94 88 GLN A CA 1
ATOM 751 C C . GLN A 1 88 ? -8.625 -5.496 15.156 1.00 78.94 88 GLN A C 1
ATOM 753 O O . GLN A 1 88 ? -9.791 -5.872 15.251 1.00 78.94 88 GLN A O 1
ATOM 758 N N . LYS A 1 89 ? -7.613 -6.352 14.931 1.00 79.62 89 LYS A N 1
ATOM 759 C CA . LYS A 1 89 ? -7.732 -7.822 14.799 1.00 79.62 89 LYS A CA 1
ATOM 760 C C . LYS A 1 89 ? -8.859 -8.290 13.865 1.00 79.62 89 LYS A C 1
ATOM 762 O O . LYS A 1 89 ? -9.509 -9.303 14.110 1.00 79.62 89 LYS A O 1
ATOM 767 N N . THR A 1 90 ? -9.114 -7.553 12.783 1.00 79.44 90 THR A N 1
ATOM 768 C CA . THR A 1 90 ? -10.169 -7.921 11.829 1.00 79.44 90 THR A CA 1
ATOM 769 C C . THR A 1 90 ? -9.676 -8.973 10.839 1.00 79.44 90 THR A C 1
ATOM 771 O O . THR A 1 90 ? -8.518 -8.944 10.426 1.00 79.44 90 THR A O 1
ATOM 774 N N . ILE A 1 91 ? -10.574 -9.858 10.385 1.00 79.19 91 ILE A N 1
ATOM 775 C CA . ILE A 1 91 ? -10.297 -10.846 9.318 1.00 79.19 91 ILE A CA 1
ATOM 776 C C . ILE A 1 91 ? -9.685 -10.170 8.084 1.00 79.19 91 ILE A C 1
ATOM 778 O O . ILE A 1 91 ? -8.757 -10.695 7.475 1.00 79.19 91 ILE A O 1
ATOM 782 N N . ARG A 1 92 ? -10.156 -8.964 7.751 1.00 76.88 92 ARG A N 1
ATOM 783 C CA . ARG A 1 92 ? -9.622 -8.160 6.650 1.00 76.88 92 ARG A CA 1
ATOM 784 C C . ARG A 1 92 ? -8.148 -7.806 6.853 1.00 76.88 92 ARG A C 1
ATOM 786 O O . ARG A 1 92 ? -7.375 -7.942 5.915 1.00 76.88 92 ARG A O 1
ATOM 793 N N . SER A 1 93 ? -7.756 -7.367 8.050 1.00 78.06 93 SER A N 1
ATOM 794 C CA . SER A 1 93 ? -6.358 -7.038 8.357 1.00 78.06 93 SER A CA 1
ATOM 795 C C . SER A 1 93 ? -5.448 -8.265 8.224 1.00 78.06 93 SER A C 1
ATOM 797 O O . SER A 1 93 ? -4.357 -8.153 7.671 1.00 78.06 93 SER A O 1
ATOM 799 N N . TYR A 1 94 ? -5.918 -9.445 8.646 1.00 80.12 94 TYR A N 1
ATOM 800 C CA . TYR A 1 94 ? -5.182 -10.702 8.464 1.00 80.12 94 TYR A CA 1
ATOM 801 C C . TYR A 1 94 ? -5.041 -11.091 6.988 1.00 80.12 94 TYR A C 1
ATOM 803 O O . TYR A 1 94 ? -3.938 -11.412 6.549 1.00 80.12 94 TYR A O 1
ATOM 811 N N . LEU A 1 95 ? -6.127 -11.020 6.208 1.00 81.12 95 LEU A N 1
ATOM 812 C CA . LEU A 1 95 ? -6.098 -11.294 4.766 1.00 81.12 95 LEU A CA 1
ATOM 813 C C . LEU A 1 95 ? -5.173 -10.331 4.026 1.00 81.12 95 LEU A C 1
ATOM 815 O O . LEU A 1 95 ? -4.408 -10.747 3.161 1.00 81.12 95 LEU A O 1
ATOM 819 N N . PHE A 1 96 ? -5.221 -9.053 4.390 1.00 81.06 96 PHE A N 1
ATOM 820 C CA . PHE A 1 96 ? -4.373 -8.038 3.797 1.00 81.06 96 PHE A CA 1
ATOM 821 C C . PHE A 1 96 ? -2.895 -8.327 4.055 1.00 81.06 96 PHE A C 1
ATOM 823 O O . PHE A 1 96 ? -2.126 -8.384 3.101 1.00 81.06 96 PHE A O 1
ATOM 830 N N . ILE A 1 97 ? -2.505 -8.581 5.311 1.00 84.56 97 ILE A N 1
ATOM 831 C CA . ILE A 1 97 ? -1.122 -8.945 5.652 1.00 84.56 97 ILE A CA 1
ATOM 832 C C . ILE A 1 97 ? -0.707 -10.210 4.916 1.00 84.56 97 ILE A C 1
ATOM 834 O O . ILE A 1 97 ? 0.373 -10.230 4.346 1.00 84.56 97 ILE A O 1
ATOM 838 N N . PHE A 1 98 ? -1.558 -11.235 4.870 1.00 84.56 98 PHE A N 1
ATOM 839 C CA . PHE A 1 98 ? -1.253 -12.482 4.174 1.00 84.56 98 PHE A CA 1
ATOM 840 C C . PHE A 1 98 ? -0.948 -12.258 2.685 1.00 84.56 98 PHE A C 1
ATOM 842 O O . PHE A 1 98 ? 0.098 -12.690 2.198 1.00 84.56 98 PHE A O 1
ATOM 849 N N . VAL A 1 99 ? -1.810 -11.522 1.974 1.00 83.69 99 VAL A N 1
ATOM 850 C CA . VAL A 1 99 ? -1.592 -11.162 0.561 1.00 83.69 99 VAL A CA 1
ATOM 851 C C . VAL A 1 99 ? -0.321 -10.321 0.402 1.00 83.69 99 VAL A C 1
ATOM 853 O O . VAL A 1 99 ? 0.457 -10.545 -0.526 1.00 83.69 99 VAL A O 1
ATOM 856 N N . PHE A 1 100 ? -0.066 -9.397 1.329 1.00 83.44 100 PHE A N 1
ATOM 857 C CA . PHE A 1 100 ? 1.133 -8.562 1.325 1.00 83.44 100 PHE A CA 1
ATOM 858 C C . PHE A 1 100 ? 2.425 -9.351 1.558 1.00 83.44 100 PHE A C 1
ATOM 860 O O . PHE A 1 100 ? 3.427 -9.121 0.885 1.00 83.44 100 PHE A O 1
ATOM 867 N N . SER A 1 101 ? 2.409 -10.305 2.487 1.00 85.31 101 SER A N 1
ATOM 868 C CA . SER A 1 101 ? 3.543 -11.176 2.786 1.00 85.31 101 SER A CA 1
ATOM 869 C C . SER A 1 101 ? 3.852 -12.094 1.606 1.00 85.31 101 SER A C 1
ATOM 871 O O . SER A 1 101 ? 5.018 -12.224 1.242 1.00 85.31 101 SER A O 1
ATOM 873 N N . ILE A 1 102 ? 2.831 -12.668 0.952 1.00 84.94 102 ILE A N 1
ATOM 874 C CA . ILE A 1 102 ? 3.015 -13.435 -0.293 1.00 84.94 102 ILE A CA 1
ATOM 875 C C . ILE A 1 102 ? 3.680 -12.564 -1.358 1.00 84.94 102 ILE A C 1
ATOM 877 O O . ILE A 1 102 ? 4.635 -12.993 -2.002 1.00 84.94 102 ILE A O 1
ATOM 881 N N . PHE A 1 103 ? 3.215 -11.327 -1.521 1.00 81.56 103 PHE A N 1
ATOM 882 C CA . PHE A 1 103 ? 3.788 -10.396 -2.484 1.00 81.56 103 PHE A CA 1
ATOM 883 C C . PHE A 1 103 ? 5.269 -10.090 -2.204 1.00 81.56 103 PHE A C 1
ATOM 885 O O . PHE A 1 103 ? 6.085 -10.141 -3.124 1.00 81.56 103 PHE A O 1
ATOM 892 N N . ILE A 1 104 ? 5.646 -9.851 -0.944 1.00 82.56 104 ILE A N 1
ATOM 893 C CA . ILE A 1 104 ? 7.052 -9.656 -0.551 1.00 82.56 104 ILE A CA 1
ATOM 894 C C . ILE A 1 104 ? 7.890 -10.900 -0.876 1.00 82.56 104 ILE A C 1
ATOM 896 O O . ILE A 1 104 ? 8.981 -10.772 -1.431 1.00 82.56 104 ILE A O 1
ATOM 900 N N . ILE A 1 105 ? 7.380 -12.099 -0.584 1.00 83.44 105 ILE A N 1
ATOM 901 C CA . ILE A 1 105 ? 8.069 -13.360 -0.900 1.00 83.44 105 ILE A CA 1
ATOM 902 C C . ILE A 1 105 ? 8.308 -13.484 -2.411 1.00 83.44 105 ILE A C 1
ATOM 904 O O . ILE A 1 105 ? 9.409 -13.841 -2.825 1.00 83.44 105 ILE A O 1
ATOM 908 N N . LEU A 1 106 ? 7.322 -13.132 -3.243 1.00 81.75 106 LEU A N 1
ATOM 909 C CA . LEU A 1 106 ? 7.466 -13.134 -4.703 1.00 81.75 106 LEU A CA 1
ATOM 910 C C . LEU A 1 106 ? 8.513 -12.120 -5.195 1.00 81.75 106 LEU A C 1
ATOM 912 O O . LEU A 1 106 ? 9.258 -12.435 -6.122 1.00 81.75 106 LEU A O 1
ATOM 916 N N . ILE A 1 107 ? 8.610 -10.934 -4.576 1.00 77.06 107 ILE A N 1
ATOM 917 C CA . ILE A 1 107 ? 9.678 -9.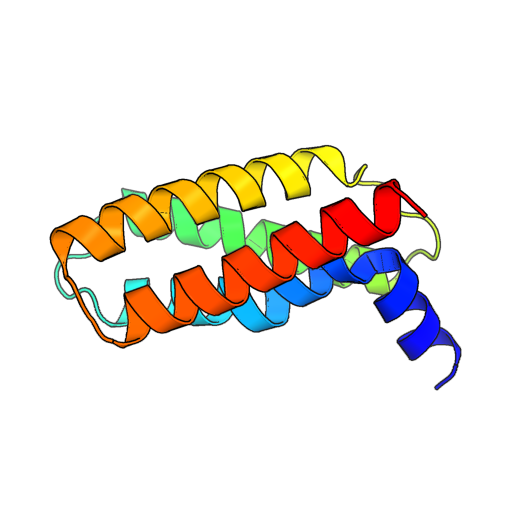961 -4.883 1.00 77.06 107 ILE A CA 1
ATOM 918 C C . ILE A 1 107 ? 11.045 -10.572 -4.581 1.00 77.06 107 ILE A C 1
ATOM 920 O O . ILE A 1 107 ? 11.933 -10.528 -5.432 1.00 77.06 107 ILE A O 1
ATOM 924 N N . ILE A 1 108 ? 11.210 -11.131 -3.378 1.00 79.06 108 ILE A N 1
ATOM 925 C CA . ILE A 1 108 ? 12.480 -11.717 -2.938 1.00 79.06 108 ILE A CA 1
ATOM 926 C C . ILE A 1 108 ? 12.883 -12.846 -3.888 1.00 79.06 108 ILE A C 1
ATOM 928 O O . ILE A 1 108 ? 14.008 -12.844 -4.378 1.00 79.06 108 ILE A O 1
ATOM 932 N N . LEU A 1 109 ? 11.957 -13.753 -4.217 1.00 80.00 109 LEU A N 1
ATOM 933 C CA . LEU A 1 109 ? 12.192 -14.843 -5.168 1.00 80.00 109 LEU A CA 1
ATOM 934 C C . LEU A 1 109 ? 12.612 -14.332 -6.550 1.00 80.00 109 LEU A C 1
ATOM 936 O O . LEU A 1 109 ? 13.552 -14.870 -7.121 1.00 80.00 109 LEU A O 1
ATOM 940 N N . LYS A 1 110 ? 11.973 -13.275 -7.068 1.00 76.69 110 LYS A N 1
ATOM 941 C CA . LYS A 1 110 ? 12.333 -12.664 -8.359 1.00 76.69 110 LYS A CA 1
ATOM 942 C C . LYS A 1 110 ? 13.733 -12.036 -8.362 1.00 76.69 110 LYS A C 1
ATOM 944 O O . LYS A 1 110 ? 14.316 -11.902 -9.425 1.00 76.69 110 LYS A O 1
ATOM 949 N N . HIS A 1 111 ? 14.236 -11.566 -7.222 1.00 72.25 111 HIS A N 1
ATOM 950 C CA . HIS A 1 111 ? 15.593 -11.009 -7.118 1.00 72.25 111 HIS A CA 1
ATOM 951 C C . HIS A 1 111 ? 16.670 -12.066 -6.852 1.00 72.25 111 HIS A C 1
ATOM 953 O O . HIS A 1 111 ? 17.846 -11.788 -7.063 1.00 72.25 111 HIS A O 1
ATOM 959 N N . LEU A 1 112 ? 16.281 -13.242 -6.358 1.00 69.62 112 LEU A N 1
ATOM 960 C CA . LEU A 1 112 ? 17.187 -14.355 -6.067 1.00 69.62 112 LEU A CA 1
ATOM 961 C C . LEU A 1 112 ? 17.413 -15.287 -7.272 1.00 69.62 112 LEU A C 1
ATOM 963 O O . LEU A 1 112 ? 18.418 -15.994 -7.290 1.00 69.62 112 LEU A O 1
ATOM 967 N N . LEU A 1 113 ? 16.480 -15.297 -8.232 1.00 57.47 113 LEU A N 1
ATOM 968 C CA . LEU A 1 113 ? 16.511 -16.031 -9.507 1.00 57.47 113 LEU A CA 1
ATOM 969 C C . LEU A 1 113 ? 16.980 -15.133 -10.655 1.00 57.47 113 LEU A C 1
ATOM 971 O O . LEU A 1 113 ? 17.734 -15.649 -11.508 1.00 57.47 113 LEU A O 1
#

Organism: NCBI:txid679191

Radius of gyration: 15.15 Å; chains: 1; bounding box: 34×33×43 Å

pLDDT: mean 73.71, std 8.88, range [49.91, 85.31]